Protein AF-A0AAD5ANH8-F1 (afdb_monomer)

Solvent-accessible surface area (backbone atoms only — not comparable to full-atom values): 10208 Å² total; per-residue (Å²): 135,84,82,90,78,70,45,102,91,44,74,76,56,67,94,74,42,61,63,77,72,77,62,72,45,73,67,56,52,54,52,50,51,51,53,49,52,53,52,51,50,56,50,50,55,51,50,57,61,69,70,39,90,85,65,87,72,84,84,84,55,69,66,57,54,51,52,52,47,60,70,68,54,51,71,89,76,59,69,99,39,75,68,55,53,52,51,47,45,56,68,59,48,43,56,55,54,51,50,54,50,50,61,54,41,55,68,47,48,64,53,45,61,67,68,66,54,90,71,79,90,85,88,88,91,89,88,92,91,82,88,78,94,69,80,57,72,67,60,45,31,54,73,70,68,72,57,80,73,94,69,84,85,78,133

Structure (mmCIF, N/CA/C/O backbone):
data_AF-A0AAD5ANH8-F1
#
_entry.id   AF-A0AAD5ANH8-F1
#
loop_
_atom_site.group_PDB
_atom_site.id
_atom_site.type_symbol
_atom_site.label_atom_id
_atom_site.label_alt_id
_atom_site.label_comp_id
_atom_site.label_asym_id
_atom_site.label_entity_id
_atom_site.label_seq_id
_atom_site.pdbx_PDB_ins_code
_atom_site.Cartn_x
_atom_site.Cartn_y
_atom_site.Cartn_z
_atom_site.occupancy
_atom_site.B_iso_or_equiv
_atom_site.auth_seq_id
_atom_site.auth_comp_id
_atom_site.auth_asym_id
_atom_site.auth_atom_id
_atom_site.pdbx_PDB_model_num
ATOM 1 N N . MET A 1 1 ? -30.805 11.402 -21.256 1.00 53.59 1 MET A N 1
ATOM 2 C CA . MET A 1 1 ? -29.827 11.572 -20.157 1.00 53.59 1 MET A CA 1
ATOM 3 C C . MET A 1 1 ? -28.679 10.608 -20.417 1.00 53.59 1 MET A C 1
ATOM 5 O O . MET A 1 1 ? -28.957 9.542 -20.944 1.00 53.59 1 MET A O 1
ATOM 9 N N . ALA A 1 2 ? -27.426 10.993 -20.166 1.00 78.81 2 ALA A N 1
ATOM 10 C CA . ALA A 1 2 ? -26.267 10.134 -20.432 1.00 78.81 2 ALA A CA 1
ATOM 11 C C . ALA A 1 2 ? -25.985 9.211 -19.235 1.00 78.81 2 ALA A C 1
ATOM 13 O O . ALA A 1 2 ? -25.995 9.679 -18.097 1.00 78.81 2 ALA A O 1
ATOM 14 N N . ASP A 1 3 ? -25.723 7.929 -19.494 1.00 88.06 3 ASP A N 1
ATOM 15 C CA . ASP A 1 3 ? -25.358 6.954 -18.462 1.00 88.06 3 ASP A CA 1
ATOM 16 C C . ASP A 1 3 ? -23.942 7.214 -17.923 1.00 88.06 3 ASP A C 1
ATOM 18 O O . ASP A 1 3 ? -23.011 7.509 -18.678 1.00 88.06 3 ASP A O 1
ATOM 22 N N . TYR A 1 4 ? -23.761 7.103 -16.604 1.00 89.12 4 TYR A N 1
ATOM 23 C CA . TYR A 1 4 ? -22.457 7.293 -15.964 1.00 89.12 4 TYR A CA 1
ATOM 24 C C . TYR A 1 4 ? -21.527 6.112 -16.259 1.00 89.12 4 TYR A C 1
ATOM 26 O O . TYR A 1 4 ? -21.845 4.967 -15.933 1.00 89.12 4 TYR A O 1
ATOM 34 N N . LYS A 1 5 ? -20.346 6.402 -16.812 1.00 91.00 5 LYS A N 1
ATOM 35 C CA . LYS A 1 5 ? -19.297 5.412 -17.062 1.00 91.00 5 LYS A CA 1
ATOM 36 C C . LYS A 1 5 ? -18.193 5.546 -16.020 1.00 91.00 5 LYS A C 1
ATOM 38 O O . LYS A 1 5 ? -17.566 6.595 -15.905 1.00 91.00 5 LYS A O 1
ATOM 43 N N . GLU A 1 6 ? -17.960 4.471 -15.281 1.00 93.25 6 GLU A N 1
ATOM 44 C CA . GLU A 1 6 ? -16.882 4.396 -14.299 1.00 93.25 6 GLU A CA 1
ATOM 45 C C . GLU A 1 6 ? -15.496 4.395 -14.961 1.00 93.25 6 GLU A C 1
ATOM 47 O O . GLU A 1 6 ? -15.306 3.904 -16.078 1.00 93.25 6 GLU A O 1
ATOM 52 N N . ALA A 1 7 ? -14.520 4.958 -14.255 1.00 94.12 7 ALA A N 1
ATOM 53 C CA . ALA A 1 7 ? -13.115 4.977 -14.638 1.00 94.12 7 ALA A CA 1
ATOM 54 C C . ALA A 1 7 ? -12.253 4.658 -13.403 1.00 94.12 7 ALA A C 1
ATOM 56 O O . ALA A 1 7 ? -12.685 4.909 -12.279 1.00 94.12 7 ALA A O 1
ATOM 57 N N . PRO A 1 8 ? -11.010 4.165 -13.557 1.00 93.06 8 PRO A N 1
ATOM 58 C CA . PRO A 1 8 ? -10.163 3.798 -12.413 1.00 93.06 8 PRO A CA 1
ATOM 59 C C . PRO A 1 8 ? -9.906 4.950 -11.426 1.00 93.06 8 PRO A C 1
ATOM 61 O O . PRO A 1 8 ? -9.650 4.703 -10.252 1.00 93.06 8 PRO A O 1
ATOM 64 N N . LEU A 1 9 ? -9.992 6.202 -11.887 1.00 93.19 9 LEU A N 1
ATOM 65 C CA . LEU A 1 9 ? -9.854 7.407 -11.060 1.00 93.19 9 LEU A CA 1
ATOM 66 C C . LEU A 1 9 ? -11.194 8.103 -10.755 1.00 93.19 9 LEU A C 1
ATOM 68 O O . LEU A 1 9 ? -11.211 9.074 -10.005 1.00 93.19 9 LEU A O 1
ATOM 72 N N . ALA A 1 10 ? -12.306 7.630 -11.322 1.00 92.88 10 ALA A N 1
ATOM 73 C CA . ALA A 1 10 ? -13.645 8.175 -11.108 1.00 92.88 10 ALA A CA 1
ATOM 74 C C . ALA A 1 10 ? -14.616 7.026 -10.818 1.00 92.88 10 ALA A C 1
ATOM 76 O O . ALA A 1 10 ? -15.153 6.384 -11.725 1.00 92.88 10 ALA A O 1
ATOM 77 N N . THR A 1 11 ? -14.789 6.740 -9.529 1.00 91.88 11 THR A N 1
ATOM 78 C CA . THR A 1 11 ? -15.689 5.690 -9.056 1.00 91.88 11 THR A CA 1
ATOM 79 C C . THR A 1 11 ? -17.143 6.138 -9.130 1.00 91.88 11 THR A C 1
ATOM 81 O O . THR A 1 11 ? -17.470 7.311 -8.936 1.00 91.88 11 THR A O 1
ATOM 84 N N . ARG A 1 12 ? -18.037 5.174 -9.377 1.00 91.00 12 ARG A N 1
ATOM 85 C CA . ARG A 1 12 ? -19.481 5.410 -9.397 1.00 91.00 12 ARG A CA 1
ATOM 86 C C . ARG A 1 12 ? -19.959 5.960 -8.045 1.00 91.00 12 ARG A C 1
ATOM 88 O O . ARG A 1 12 ? -19.595 5.404 -7.005 1.00 91.00 12 ARG A O 1
ATOM 95 N N . PRO A 1 13 ? -20.782 7.025 -8.028 1.00 91.12 13 PRO A N 1
ATOM 96 C CA . PRO A 1 13 ? -21.380 7.501 -6.789 1.00 91.12 13 PRO A CA 1
ATOM 97 C C . PRO A 1 13 ? -22.342 6.447 -6.234 1.00 91.12 13 PRO A C 1
ATOM 99 O O . PRO A 1 13 ? -23.067 5.804 -6.993 1.00 91.12 13 PRO A O 1
ATOM 102 N N . LYS A 1 14 ? -22.375 6.312 -4.904 1.00 88.44 14 LYS A N 1
ATOM 103 C CA . LYS A 1 14 ? -23.184 5.305 -4.197 1.00 88.44 14 LYS A CA 1
ATOM 104 C C . LYS A 1 14 ? -24.662 5.343 -4.591 1.00 88.44 14 LYS A C 1
ATOM 106 O O . LYS A 1 14 ? -25.212 4.338 -5.004 1.00 88.44 14 LYS A O 1
ATOM 111 N N . THR A 1 15 ? -25.241 6.541 -4.649 1.00 89.25 15 THR A N 1
ATOM 112 C CA . THR A 1 15 ? -26.650 6.755 -5.018 1.00 89.25 15 THR A CA 1
ATOM 113 C C . THR A 1 15 ? -27.037 6.212 -6.392 1.00 89.25 15 THR A C 1
ATOM 115 O O . THR A 1 15 ? -28.213 5.955 -6.635 1.00 89.25 15 THR A O 1
ATOM 118 N N . LEU A 1 16 ? 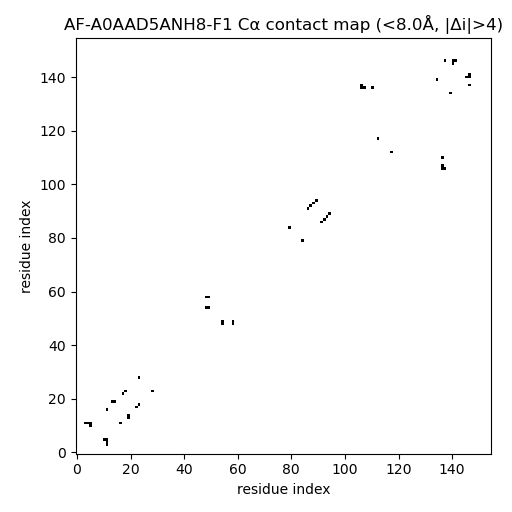-26.075 6.065 -7.307 1.00 89.06 16 LEU A N 1
ATOM 119 C CA . LEU A 1 16 ? -26.316 5.510 -8.631 1.00 89.06 16 LEU A CA 1
ATOM 120 C C . LEU A 1 16 ? -26.093 3.994 -8.663 1.00 89.06 16 LEU A C 1
ATOM 122 O O . LEU A 1 16 ? -26.472 3.371 -9.649 1.00 89.06 16 LEU A O 1
ATOM 126 N N . ASP A 1 17 ? -25.435 3.396 -7.671 1.00 87.50 17 ASP A N 1
ATOM 127 C CA . ASP A 1 17 ? -25.136 1.965 -7.629 1.00 87.50 17 ASP A CA 1
ATOM 128 C C . ASP A 1 17 ? -26.421 1.134 -7.416 1.00 87.50 17 ASP A C 1
ATOM 130 O O . ASP A 1 17 ? -27.046 1.211 -6.356 1.00 87.50 17 ASP A O 1
ATOM 134 N N . PRO A 1 18 ? -26.840 0.300 -8.390 1.00 87.44 18 PRO A N 1
ATOM 135 C CA . PRO A 1 18 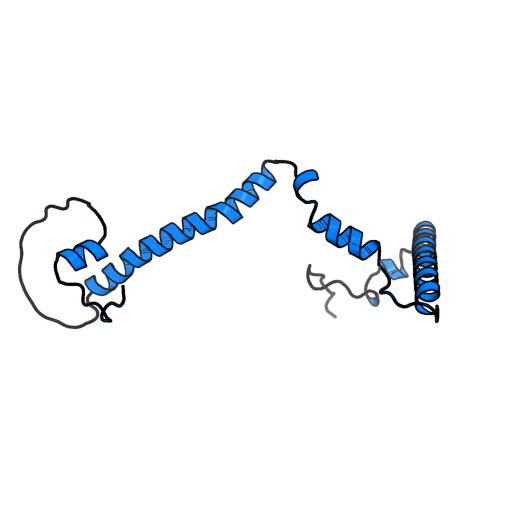? -28.035 -0.524 -8.251 1.00 87.44 18 PRO A CA 1
ATOM 136 C C . PRO A 1 18 ? -27.902 -1.560 -7.129 1.00 87.44 18 PRO A C 1
ATOM 138 O O . PRO A 1 18 ? -28.915 -2.000 -6.580 1.00 87.44 18 PRO A O 1
ATOM 141 N N . ALA A 1 19 ? -26.671 -1.958 -6.785 1.00 87.25 19 ALA A N 1
ATOM 142 C CA . ALA A 1 19 ? -26.417 -2.930 -5.730 1.00 87.25 19 ALA A CA 1
ATOM 143 C C . ALA A 1 19 ? -26.810 -2.411 -4.336 1.00 87.25 19 ALA A C 1
ATOM 145 O O . ALA A 1 19 ? -27.172 -3.220 -3.483 1.00 87.25 19 ALA A O 1
ATOM 146 N N . GLU A 1 20 ? -26.808 -1.090 -4.120 1.00 84.94 20 GLU A N 1
ATOM 147 C CA . GLU A 1 20 ? -27.169 -0.483 -2.833 1.00 84.94 20 GLU A CA 1
ATOM 148 C C . GLU A 1 20 ? -28.662 -0.657 -2.506 1.00 84.94 20 GLU A C 1
ATOM 150 O O . GLU A 1 20 ? -29.020 -0.852 -1.344 1.00 84.94 20 GLU A O 1
ATOM 155 N N . TYR A 1 21 ? -29.528 -0.654 -3.525 1.00 82.88 21 TYR A N 1
ATOM 156 C CA . TYR A 1 21 ? -30.982 -0.677 -3.340 1.00 82.88 21 TYR A CA 1
ATOM 157 C C . TYR A 1 21 ? -31.635 -2.007 -3.728 1.00 82.88 21 TYR A C 1
ATOM 159 O O . TYR A 1 21 ? -32.466 -2.522 -2.981 1.00 82.88 21 TYR A O 1
ATOM 167 N N . PHE A 1 22 ? -31.284 -2.580 -4.883 1.00 79.69 22 PHE A N 1
ATOM 168 C CA . PHE A 1 22 ? -32.060 -3.679 -5.472 1.00 79.69 22 PHE A CA 1
ATOM 169 C C . PHE A 1 22 ? -31.579 -5.078 -5.057 1.00 79.69 22 PHE A C 1
ATOM 171 O O . PHE A 1 22 ? -32.380 -6.007 -5.019 1.00 79.69 22 PHE A O 1
ATOM 178 N N . ASN A 1 23 ? -30.301 -5.243 -4.691 1.00 73.62 23 ASN A N 1
ATOM 179 C CA . ASN A 1 23 ? -29.674 -6.562 -4.485 1.00 73.62 23 ASN A CA 1
ATOM 180 C C . ASN A 1 23 ? -29.291 -6.854 -3.018 1.00 73.62 23 ASN A C 1
ATOM 182 O O . ASN A 1 23 ? -28.324 -7.568 -2.743 1.00 73.62 23 ASN A O 1
ATOM 186 N N . VAL A 1 24 ? -30.043 -6.317 -2.049 1.00 84.81 24 VAL A N 1
ATOM 187 C CA . VAL A 1 24 ? -29.727 -6.444 -0.614 1.00 84.81 24 VAL A CA 1
ATOM 188 C C . VAL A 1 24 ? -30.169 -7.805 -0.059 1.00 84.81 24 VAL A C 1
ATOM 190 O O . VAL A 1 24 ? -31.263 -7.959 0.499 1.00 84.81 24 VAL A O 1
ATOM 193 N N . SER A 1 25 ? -29.288 -8.799 -0.169 1.00 90.94 25 SER A N 1
ATOM 194 C CA . SER A 1 25 ? -29.494 -10.138 0.394 1.00 90.94 25 SER A CA 1
ATOM 195 C C . SER A 1 25 ? -29.394 -10.159 1.935 1.00 90.94 25 SER A C 1
ATOM 197 O O . SER A 1 25 ? -28.769 -9.281 2.541 1.00 90.94 25 SER A O 1
ATOM 199 N N . PRO A 1 26 ? -29.978 -11.163 2.619 1.00 93.75 26 PRO A N 1
ATOM 200 C CA . PRO A 1 26 ? -29.817 -11.326 4.067 1.00 93.75 26 PRO A CA 1
ATOM 201 C C . PRO A 1 26 ? -28.353 -11.489 4.500 1.00 93.75 26 PRO A C 1
ATOM 203 O O . PRO A 1 26 ? -27.954 -10.930 5.521 1.00 93.75 26 PRO A O 1
ATOM 206 N N . GLU A 1 27 ? -27.540 -12.199 3.711 1.00 92.81 27 GLU A N 1
ATOM 207 C CA . GLU A 1 27 ? -26.104 -12.360 3.981 1.00 92.81 27 GLU A CA 1
ATOM 208 C C . GLU A 1 27 ? -25.353 -11.032 3.874 1.00 92.81 27 GLU A C 1
ATOM 210 O O . GLU A 1 27 ? -24.509 -10.721 4.717 1.00 92.81 27 GLU A O 1
ATOM 215 N N . TYR A 1 28 ? -25.714 -10.192 2.899 1.00 90.94 28 TYR A N 1
ATOM 216 C CA . TYR A 1 28 ? -25.155 -8.849 2.793 1.00 90.94 28 TYR A CA 1
ATOM 217 C C . TYR A 1 28 ? -25.436 -8.031 4.060 1.00 90.94 28 TYR A C 1
ATOM 219 O O . TYR A 1 28 ? -24.506 -7.464 4.636 1.00 90.94 28 TYR A O 1
ATOM 227 N N . ARG A 1 29 ? -26.675 -8.053 4.577 1.00 91.56 29 ARG A N 1
ATOM 228 C CA . ARG A 1 29 ? -27.027 -7.362 5.833 1.00 91.56 29 ARG A CA 1
ATOM 229 C C . ARG A 1 29 ? -26.238 -7.885 7.031 1.00 91.56 29 ARG A C 1
ATOM 231 O O . ARG A 1 29 ? -25.787 -7.079 7.838 1.00 91.56 29 ARG A O 1
ATOM 238 N N . ARG A 1 30 ? -26.033 -9.203 7.141 1.00 95.44 30 ARG A N 1
ATOM 239 C CA . ARG A 1 30 ? -25.186 -9.793 8.194 1.00 95.44 30 ARG A CA 1
ATOM 240 C C . ARG A 1 30 ? -23.741 -9.311 8.084 1.00 95.44 30 ARG A C 1
ATOM 242 O O . ARG A 1 30 ? -23.138 -8.961 9.096 1.00 95.44 30 ARG A O 1
ATOM 249 N N . SER A 1 31 ? -23.201 -9.230 6.866 1.00 94.69 31 SER A N 1
ATOM 250 C CA . SER A 1 31 ? -21.849 -8.710 6.637 1.00 94.69 31 SER A CA 1
ATOM 251 C C . SER A 1 31 ? -21.723 -7.234 7.034 1.00 94.69 31 SER A C 1
ATOM 253 O O . SER A 1 31 ? -20.764 -6.863 7.710 1.00 94.69 31 SER A O 1
ATOM 255 N N . GLU A 1 32 ? -22.724 -6.408 6.713 1.00 94.25 32 GLU A N 1
ATOM 256 C CA . GLU A 1 32 ? -22.769 -4.993 7.100 1.00 94.25 32 GLU A CA 1
ATOM 257 C C . GLU A 1 32 ? -22.905 -4.818 8.614 1.00 94.25 32 GLU A C 1
ATOM 259 O O . GLU A 1 32 ? -22.199 -4.003 9.207 1.00 94.25 32 GLU A O 1
ATOM 264 N N . GLN A 1 33 ? -23.736 -5.633 9.270 1.00 97.62 33 GLN A N 1
ATOM 265 C CA . GLN A 1 33 ? -23.828 -5.672 10.731 1.00 97.62 33 GLN A CA 1
ATOM 266 C C . GLN A 1 33 ? -22.484 -6.046 11.371 1.00 97.62 33 GLN A C 1
ATOM 268 O O . GLN A 1 33 ? -22.081 -5.415 12.348 1.00 97.62 33 GLN A O 1
ATOM 273 N N . GLY A 1 34 ? -21.761 -7.014 10.800 1.00 98.00 34 GLY A N 1
ATOM 274 C CA . GLY A 1 34 ? -20.414 -7.389 11.236 1.00 98.00 34 GLY A CA 1
ATOM 275 C C . GLY A 1 34 ? -19.392 -6.258 11.072 1.00 98.00 34 GLY A C 1
ATOM 276 O O . GLY A 1 34 ? -18.623 -5.972 11.989 1.00 98.00 34 GLY A O 1
ATOM 277 N N . ARG A 1 35 ? -19.407 -5.548 9.936 1.00 97.88 35 ARG A N 1
ATOM 278 C CA . ARG A 1 35 ? -18.543 -4.372 9.716 1.00 97.88 35 ARG A CA 1
ATOM 279 C C . ARG A 1 35 ? -18.880 -3.235 10.681 1.00 97.88 35 ARG A C 1
ATOM 281 O O . ARG A 1 35 ? -17.977 -2.603 11.232 1.00 97.88 35 ARG A O 1
ATOM 288 N N . ALA A 1 36 ? -20.168 -2.977 10.907 1.00 98.19 36 ALA A N 1
ATOM 289 C CA . ALA A 1 36 ? -20.641 -1.932 11.807 1.00 98.19 36 ALA A CA 1
ATOM 290 C C . ALA A 1 36 ? -20.306 -2.231 13.276 1.00 98.19 36 ALA A C 1
ATOM 292 O O . ALA A 1 36 ? -19.895 -1.320 13.999 1.00 98.19 36 ALA A O 1
ATOM 293 N N . SER A 1 37 ? -20.434 -3.489 13.712 1.00 98.44 37 SER A N 1
ATOM 294 C CA . SER A 1 37 ? -20.080 -3.908 15.073 1.00 98.44 37 SER A CA 1
ATOM 295 C C . SER A 1 37 ? -18.574 -3.804 15.320 1.00 98.44 37 SER A C 1
ATOM 297 O O . SER A 1 37 ? -18.161 -3.240 16.330 1.00 98.44 37 SER A O 1
ATOM 299 N N . LEU A 1 38 ? -17.744 -4.224 14.364 1.00 98.25 38 LEU A N 1
ATOM 300 C CA . LEU A 1 38 ? -16.293 -4.057 14.442 1.00 98.25 38 LEU A CA 1
ATOM 301 C C . LEU A 1 38 ? -15.911 -2.570 14.496 1.00 98.25 38 LEU A C 1
ATOM 303 O O . LEU A 1 38 ? -15.127 -2.149 15.349 1.00 98.25 38 LEU A O 1
ATOM 307 N N . ARG A 1 39 ? -16.507 -1.739 13.630 1.00 98.31 39 ARG A N 1
ATOM 308 C CA . ARG A 1 39 ? -16.256 -0.290 13.608 1.00 98.31 39 ARG A CA 1
ATOM 309 C C . ARG A 1 39 ? -16.640 0.382 14.928 1.00 98.31 39 ARG A C 1
ATOM 311 O O . ARG A 1 39 ? -15.910 1.257 15.393 1.00 98.31 39 ARG A O 1
ATOM 318 N N . SER A 1 40 ? -17.773 0.009 15.525 1.00 98.38 40 SER A N 1
ATOM 319 C CA . SER A 1 40 ? -18.223 0.591 16.794 1.00 98.38 40 SER A CA 1
ATOM 320 C C . SER A 1 40 ? -17.337 0.164 17.966 1.00 98.38 40 SER A C 1
ATOM 322 O O . SER A 1 40 ? -17.008 1.004 18.804 1.00 98.38 40 SER A O 1
ATOM 324 N N . GLN A 1 41 ? -16.871 -1.089 17.981 1.00 98.38 41 GLN A N 1
ATOM 325 C CA . GLN A 1 41 ? -15.915 -1.594 18.969 1.00 98.38 41 GLN A CA 1
ATOM 326 C C . GLN A 1 41 ? -14.578 -0.844 18.905 1.00 98.38 41 GLN A C 1
ATOM 328 O O . GLN A 1 41 ? -14.138 -0.307 19.922 1.00 98.38 41 GLN A O 1
ATOM 333 N N . LEU A 1 42 ? -13.974 -0.723 17.715 1.00 98.00 42 LEU A N 1
ATOM 334 C CA . LEU A 1 42 ? -12.713 0.011 17.535 1.00 98.00 42 LEU A CA 1
ATOM 335 C C . LEU A 1 42 ? -12.853 1.490 17.921 1.00 98.00 42 LEU A C 1
ATOM 337 O O . LEU A 1 42 ? -11.999 2.040 18.616 1.00 98.00 42 LEU A O 1
ATOM 341 N N . LYS A 1 43 ? -13.964 2.133 17.534 1.00 97.94 43 LYS A N 1
ATOM 342 C CA . LYS A 1 43 ? -14.246 3.523 17.916 1.00 97.94 43 LYS A CA 1
ATOM 343 C C . LYS A 1 43 ? -14.367 3.676 19.432 1.00 97.94 43 LYS A C 1
ATOM 345 O O . LYS A 1 43 ? -13.809 4.620 19.986 1.00 97.94 43 LYS A O 1
ATOM 350 N N . ARG A 1 44 ? -15.069 2.756 20.101 1.00 98.38 44 ARG A N 1
ATOM 351 C CA . ARG A 1 44 ? -15.211 2.753 21.563 1.00 98.38 44 ARG A CA 1
ATOM 352 C C . ARG A 1 44 ? -13.850 2.617 22.244 1.00 98.38 44 ARG A C 1
ATOM 354 O O . ARG A 1 44 ? -13.568 3.387 23.155 1.00 98.38 44 ARG A O 1
ATOM 361 N N . GLN A 1 45 ? -13.009 1.683 21.796 1.00 97.12 45 GLN A N 1
ATOM 362 C CA . GLN A 1 45 ? -11.659 1.495 22.336 1.00 97.12 45 GLN A CA 1
ATOM 363 C C . GLN A 1 45 ? -10.829 2.779 22.220 1.00 97.12 45 GLN A C 1
ATOM 365 O O . GLN A 1 45 ? -10.252 3.228 23.209 1.00 97.12 45 GLN A O 1
ATOM 370 N N . TYR A 1 46 ? -10.824 3.400 21.038 1.00 96.50 46 TYR A N 1
ATOM 371 C CA . TYR A 1 46 ? -10.108 4.653 20.810 1.00 96.50 46 TYR A CA 1
ATOM 372 C C . TYR A 1 46 ? -10.616 5.784 21.716 1.00 96.50 46 TYR A C 1
ATOM 374 O O . TYR A 1 46 ? -9.826 6.483 22.344 1.00 96.50 46 TYR A O 1
ATOM 382 N N . GLN A 1 47 ? -11.938 5.935 21.847 1.00 96.88 47 GLN A N 1
ATOM 383 C CA . GLN A 1 47 ? -12.537 6.959 22.709 1.00 96.88 47 GLN A CA 1
ATOM 384 C C . GLN A 1 47 ? -12.194 6.767 24.191 1.00 96.88 47 GLN A C 1
ATOM 386 O O . GLN A 1 47 ? -11.949 7.753 24.878 1.00 96.88 47 GLN A O 1
ATOM 391 N N . ILE A 1 48 ? -12.139 5.524 24.686 1.00 96.50 48 ILE A N 1
ATOM 392 C CA . ILE A 1 48 ? -11.740 5.228 26.073 1.00 96.50 48 ILE A CA 1
ATOM 393 C C . ILE A 1 48 ? -10.306 5.699 26.338 1.00 96.50 48 ILE A C 1
ATOM 395 O O . ILE A 1 48 ? -10.044 6.318 27.366 1.00 96.50 48 ILE A O 1
ATOM 399 N N . GLN A 1 49 ? -9.387 5.438 25.407 1.00 94.62 49 GLN A N 1
ATOM 400 C CA . GLN A 1 49 ? -7.995 5.872 25.533 1.00 94.62 49 GLN A CA 1
ATOM 401 C C . GLN A 1 49 ? -7.865 7.395 25.427 1.00 94.62 49 GLN A C 1
ATOM 403 O O . GLN A 1 49 ? -7.141 8.010 26.207 1.00 94.62 49 GLN A O 1
ATOM 408 N N . LEU A 1 50 ? -8.592 8.009 24.489 1.00 95.56 50 LEU A N 1
ATOM 409 C CA . LEU A 1 50 ? -8.549 9.450 24.251 1.00 95.56 50 LEU A CA 1
ATOM 410 C C . LEU A 1 50 ? -9.094 10.257 25.434 1.00 95.56 50 LEU A C 1
ATOM 412 O O . LEU A 1 50 ? -8.511 11.279 25.787 1.00 95.56 50 LEU A O 1
ATOM 416 N N . ASN A 1 51 ? -10.180 9.786 26.048 1.00 95.94 51 ASN A N 1
ATOM 417 C CA . ASN A 1 51 ? -10.864 10.476 27.141 1.00 95.94 51 ASN A CA 1
ATOM 418 C C . ASN A 1 51 ? -10.210 10.253 28.518 1.00 95.94 51 ASN A C 1
ATOM 420 O O . ASN A 1 51 ? -10.740 10.731 29.519 1.00 95.94 51 ASN A O 1
ATOM 424 N N . ASN A 1 52 ? -9.087 9.532 28.606 1.00 95.75 52 ASN A N 1
ATOM 425 C CA . ASN A 1 52 ? -8.368 9.341 29.864 1.00 95.75 52 ASN A CA 1
ATOM 426 C C . ASN A 1 52 ? -7.617 10.635 30.260 1.00 95.75 52 ASN A C 1
ATOM 428 O O . ASN A 1 52 ? -6.669 11.011 29.564 1.00 95.75 52 ASN A O 1
ATOM 432 N N . PRO A 1 53 ? -7.965 11.293 31.385 1.00 95.44 53 PRO A N 1
ATOM 433 C CA . PRO A 1 53 ? -7.332 12.548 31.800 1.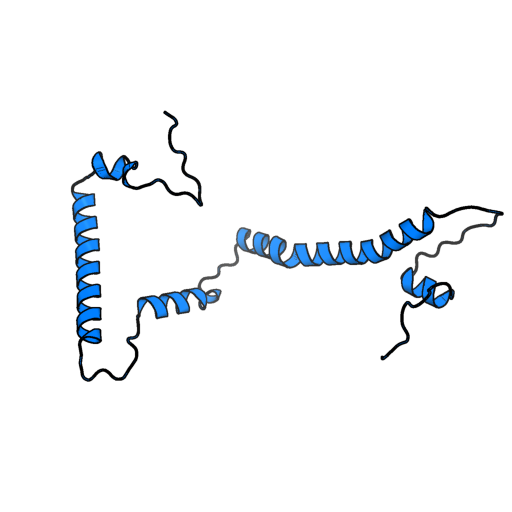00 95.44 53 PRO A CA 1
ATOM 434 C C . PRO A 1 53 ? -5.865 12.388 32.223 1.00 95.44 53 PRO A C 1
ATOM 436 O O . PRO A 1 53 ? -5.126 13.365 32.260 1.00 95.44 53 PRO A O 1
ATOM 439 N N . LEU A 1 54 ? -5.424 11.167 32.537 1.00 95.31 54 LEU A N 1
ATOM 440 C CA . LEU A 1 54 ? -4.047 10.881 32.945 1.00 95.31 54 LEU A CA 1
ATOM 441 C C . LEU A 1 54 ? -3.120 10.588 31.756 1.00 95.31 54 LEU A C 1
ATOM 443 O O . LEU A 1 54 ? -1.931 10.328 31.952 1.00 95.31 54 LEU A O 1
ATOM 447 N N . ARG A 1 55 ? -3.640 10.602 30.521 1.00 91.62 55 ARG A N 1
ATOM 448 C CA . ARG A 1 55 ? -2.864 10.288 29.320 1.00 91.62 55 ARG A CA 1
ATOM 449 C C . ARG A 1 55 ? -1.829 11.381 29.042 1.00 91.62 55 ARG A C 1
ATOM 451 O O . ARG A 1 55 ? -2.185 12.524 28.776 1.00 91.62 55 ARG A O 1
ATOM 458 N N . LYS A 1 56 ? -0.550 10.999 29.027 1.00 90.75 56 LYS A N 1
ATOM 459 C CA . LYS A 1 56 ? 0.582 11.871 28.657 1.00 90.75 56 LYS A CA 1
ATOM 460 C C . LYS A 1 56 ? 1.179 11.550 27.281 1.00 90.75 56 LYS A C 1
ATOM 462 O O . LYS A 1 56 ? 1.886 12.379 26.722 1.00 90.75 56 LYS A O 1
ATOM 467 N N . GLU A 1 57 ? 0.880 10.373 26.736 1.00 90.31 57 GLU A N 1
ATOM 468 C CA . GLU A 1 57 ? 1.514 9.829 25.530 1.00 90.31 57 GLU A CA 1
ATOM 469 C C . GLU A 1 57 ? 0.579 9.834 24.309 1.00 90.31 57 GLU A C 1
ATOM 471 O O . GLU A 1 57 ? -0.651 9.967 24.414 1.00 90.31 57 GLU A O 1
ATOM 476 N N . LEU A 1 58 ? 1.177 9.693 23.124 1.00 90.19 58 LEU A N 1
ATOM 477 C CA . LEU A 1 58 ? 0.458 9.519 21.866 1.00 90.19 58 LEU A CA 1
ATOM 478 C C . LEU A 1 58 ? -0.176 8.120 21.810 1.00 90.19 58 LEU A C 1
ATOM 480 O O . LEU A 1 58 ? 0.439 7.140 22.210 1.00 90.19 58 LEU A O 1
ATOM 484 N N . ILE A 1 59 ? -1.407 8.029 21.304 1.00 93.56 59 ILE A N 1
ATOM 485 C CA . ILE A 1 59 ? -2.089 6.743 21.118 1.00 93.56 59 ILE A CA 1
ATOM 486 C C . ILE A 1 59 ? -1.480 6.035 19.908 1.00 93.56 59 ILE A C 1
ATOM 488 O O . ILE A 1 59 ? -1.516 6.570 18.799 1.00 93.56 59 ILE A O 1
ATOM 492 N N . GLU A 1 60 ? -0.958 4.831 20.113 1.00 93.12 60 GLU A N 1
ATOM 493 C CA . GLU A 1 60 ? -0.468 3.988 19.026 1.00 93.12 60 GLU A CA 1
ATOM 494 C C . GLU A 1 60 ? -1.636 3.317 18.295 1.00 93.12 60 GLU A C 1
ATOM 496 O O . GLU A 1 60 ? -2.470 2.642 18.902 1.00 93.12 60 GLU A O 1
ATOM 501 N N . ASP A 1 61 ? -1.691 3.487 16.972 1.00 95.88 61 ASP A N 1
ATOM 502 C CA . ASP A 1 61 ? -2.646 2.777 16.124 1.00 95.88 61 ASP A CA 1
ATOM 503 C C . ASP A 1 61 ? -1.997 1.504 15.549 1.00 95.88 61 ASP A C 1
ATOM 505 O O . ASP A 1 61 ? -1.120 1.600 14.678 1.00 95.88 61 ASP A O 1
ATOM 509 N N . PRO A 1 62 ? -2.430 0.298 15.970 1.00 96.19 62 PRO A N 1
ATOM 510 C CA . PRO A 1 62 ? -1.897 -0.948 15.435 1.00 96.19 62 PRO A CA 1
ATOM 511 C C . PRO A 1 62 ? -2.183 -1.126 13.936 1.00 96.19 62 PRO A C 1
ATOM 513 O O . PRO A 1 62 ? -1.488 -1.888 13.267 1.00 96.19 62 PRO A O 1
ATOM 516 N N . ALA A 1 63 ? -3.200 -0.459 13.378 1.00 96.38 63 ALA A N 1
ATOM 517 C CA . ALA A 1 63 ? -3.456 -0.493 11.943 1.00 96.38 63 ALA A CA 1
ATOM 518 C C . ALA A 1 63 ? -2.375 0.278 11.176 1.00 96.38 63 ALA A C 1
ATOM 520 O O . ALA A 1 63 ? -1.873 -0.210 10.160 1.00 96.38 63 ALA A O 1
ATOM 521 N N . LEU A 1 64 ? -1.968 1.443 11.691 1.00 96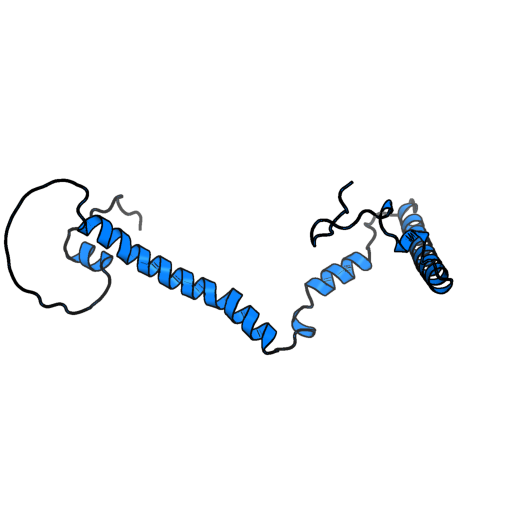.38 64 LEU A N 1
ATOM 522 C CA . LEU A 1 64 ? -0.902 2.246 11.102 1.00 96.38 64 LEU A CA 1
ATOM 523 C C . LEU A 1 64 ? 0.441 1.515 11.167 1.00 96.38 64 LEU A C 1
ATOM 525 O O . LEU A 1 64 ? 1.136 1.456 10.155 1.00 96.38 64 LEU A O 1
ATOM 529 N N . THR A 1 65 ? 0.784 0.915 12.311 1.00 96.38 65 THR A N 1
ATOM 530 C CA . THR A 1 65 ? 2.045 0.167 12.462 1.00 96.38 65 THR A CA 1
ATOM 531 C C . THR A 1 65 ? 2.095 -1.067 11.564 1.00 96.38 65 THR A C 1
ATOM 533 O O . THR A 1 65 ? 3.118 -1.335 10.939 1.00 96.38 65 THR A O 1
ATOM 536 N N . ARG A 1 66 ? 0.984 -1.795 11.405 1.00 96.81 66 ARG A N 1
ATOM 537 C CA . ARG A 1 66 ? 0.902 -2.907 10.442 1.00 96.81 66 ARG A CA 1
ATOM 538 C C . ARG A 1 66 ? 1.015 -2.429 8.999 1.00 96.81 66 ARG A C 1
ATOM 540 O O . ARG A 1 66 ? 1.635 -3.103 8.184 1.00 96.81 66 ARG A O 1
ATOM 547 N N . TRP A 1 67 ? 0.439 -1.275 8.669 1.00 96.38 67 TRP A N 1
ATOM 548 C CA . TRP A 1 67 ? 0.525 -0.713 7.323 1.00 96.38 67 TRP A CA 1
ATOM 549 C C . TRP A 1 67 ? 1.930 -0.209 6.977 1.00 96.38 67 TRP A C 1
ATOM 551 O O . TRP A 1 67 ? 2.399 -0.414 5.856 1.00 96.38 67 TRP A O 1
ATOM 561 N N . THR A 1 68 ? 2.623 0.437 7.917 1.00 97.00 68 THR A N 1
ATOM 562 C CA . THR A 1 68 ? 4.029 0.812 7.722 1.00 97.00 68 THR A CA 1
ATOM 563 C C . THR A 1 68 ? 4.895 -0.433 7.597 1.00 97.00 68 THR A C 1
ATOM 565 O O . THR A 1 68 ? 5.659 -0.533 6.639 1.00 97.00 68 THR A O 1
ATOM 568 N N . TYR A 1 69 ? 4.693 -1.416 8.479 1.00 96.06 69 TYR A N 1
ATOM 569 C CA . TYR A 1 69 ? 5.390 -2.697 8.437 1.00 96.06 69 TYR A CA 1
ATOM 570 C C . TYR A 1 69 ? 5.216 -3.406 7.089 1.00 96.06 69 TYR A C 1
ATOM 572 O O . TYR A 1 69 ? 6.206 -3.741 6.442 1.00 96.06 69 TYR A O 1
ATOM 580 N N . ALA A 1 70 ? 3.981 -3.522 6.591 1.00 95.75 70 ALA A N 1
ATOM 581 C CA . ALA A 1 70 ? 3.684 -4.155 5.306 1.00 95.75 70 ALA A CA 1
ATOM 582 C C . ALA A 1 70 ? 4.380 -3.476 4.112 1.00 95.75 70 ALA A C 1
ATOM 584 O O . ALA A 1 70 ? 4.704 -4.140 3.131 1.00 95.75 70 ALA A O 1
ATOM 585 N N . ARG A 1 71 ? 4.638 -2.161 4.177 1.00 94.00 71 ARG A N 1
ATOM 586 C CA . ARG A 1 71 ? 5.385 -1.446 3.127 1.00 94.00 71 ARG A CA 1
ATOM 587 C C . ARG A 1 71 ? 6.895 -1.625 3.235 1.00 94.00 71 ARG A C 1
ATOM 589 O O . ARG A 1 71 ? 7.584 -1.514 2.226 1.00 94.00 71 ARG A O 1
ATOM 596 N N . THR A 1 72 ? 7.405 -1.913 4.427 1.00 94.62 72 THR A N 1
ATOM 597 C CA . THR A 1 72 ? 8.824 -2.233 4.633 1.00 94.62 72 THR A CA 1
ATOM 598 C C . THR A 1 72 ? 9.141 -3.708 4.375 1.00 94.62 72 THR A C 1
ATOM 600 O O . THR A 1 72 ? 10.233 -4.030 3.914 1.00 94.62 72 THR A O 1
ATOM 603 N N . GLU A 1 73 ? 8.186 -4.612 4.599 1.00 93.81 73 GLU A N 1
ATOM 604 C CA . GLU A 1 73 ? 8.384 -6.063 4.519 1.00 93.81 73 GLU A CA 1
ATOM 605 C C . GLU A 1 73 ? 8.176 -6.629 3.100 1.00 93.81 73 GLU A C 1
ATOM 607 O O . GLU A 1 73 ? 7.434 -7.588 2.864 1.00 93.81 73 GLU A O 1
ATOM 612 N N . MET A 1 74 ? 8.841 -6.023 2.116 1.00 90.31 74 MET A N 1
ATOM 613 C CA . MET A 1 74 ? 8.654 -6.391 0.710 1.00 90.31 74 MET A CA 1
ATOM 614 C C . MET A 1 74 ? 9.441 -7.650 0.309 1.00 90.31 74 MET A C 1
ATOM 616 O O . MET A 1 74 ? 8.965 -8.441 -0.503 1.00 90.31 74 MET A O 1
ATOM 620 N N . TYR A 1 75 ? 10.629 -7.868 0.887 1.00 90.62 75 TYR A N 1
ATOM 621 C CA . TYR A 1 75 ? 11.531 -8.949 0.466 1.00 90.62 75 TYR A CA 1
ATOM 622 C C . TYR A 1 75 ? 11.077 -10.346 0.900 1.00 90.62 75 TYR A C 1
ATOM 624 O O . TYR A 1 75 ? 11.230 -11.288 0.128 1.00 90.62 75 TYR A O 1
ATOM 632 N N . ASN A 1 76 ? 10.461 -10.487 2.077 1.00 93.38 76 ASN A N 1
ATOM 633 C CA . ASN A 1 76 ? 10.013 -11.791 2.586 1.00 93.38 76 ASN A CA 1
ATOM 634 C C . ASN A 1 76 ? 8.890 -12.403 1.734 1.00 93.38 76 ASN A C 1
ATOM 636 O O . ASN A 1 76 ? 8.787 -13.621 1.601 1.00 93.38 76 ASN A O 1
ATOM 640 N N . HIS A 1 77 ? 8.061 -11.554 1.126 1.00 92.75 77 HIS A N 1
ATOM 641 C CA . HIS A 1 77 ? 6.923 -11.961 0.302 1.00 92.75 77 HIS A CA 1
ATOM 642 C C . HIS A 1 77 ? 7.236 -11.949 -1.202 1.00 92.75 77 HIS A C 1
ATOM 644 O O . HIS A 1 77 ? 6.393 -12.343 -2.015 1.00 92.75 77 HIS A O 1
ATOM 650 N N . PHE A 1 78 ? 8.433 -11.504 -1.596 1.00 93.00 78 PHE A N 1
ATOM 651 C CA . PHE A 1 78 ? 8.828 -11.424 -2.995 1.00 93.00 78 PHE A CA 1
ATOM 652 C C . PHE A 1 78 ? 9.106 -12.817 -3.569 1.00 93.00 78 PHE A C 1
ATOM 654 O O . PHE A 1 78 ? 9.898 -13.592 -3.036 1.00 93.00 78 PHE A O 1
ATOM 661 N N . ARG A 1 79 ? 8.474 -13.124 -4.705 1.00 92.62 79 ARG A N 1
ATOM 662 C CA . ARG A 1 79 ? 8.721 -14.353 -5.465 1.00 92.62 79 ARG A CA 1
ATOM 663 C C . ARG A 1 79 ? 9.297 -13.982 -6.830 1.00 92.62 79 ARG A C 1
ATOM 665 O O . ARG A 1 79 ? 8.617 -13.267 -7.571 1.00 92.62 79 ARG A O 1
ATOM 672 N N . PRO A 1 80 ? 10.499 -14.466 -7.199 1.00 91.88 80 PRO A N 1
ATOM 673 C CA . PRO A 1 80 ? 11.068 -14.198 -8.513 1.00 91.88 80 PRO A CA 1
ATOM 674 C C . PRO A 1 80 ? 10.264 -14.951 -9.582 1.00 91.88 80 PRO A C 1
ATOM 676 O O . PRO A 1 80 ? 10.468 -16.136 -9.831 1.00 91.88 80 PRO A O 1
ATOM 679 N N . THR A 1 81 ? 9.306 -14.259 -10.199 1.00 95.12 81 THR A N 1
ATOM 680 C CA . THR A 1 81 ? 8.496 -14.762 -11.318 1.00 95.12 81 THR A CA 1
ATOM 681 C C . THR A 1 81 ? 8.957 -14.145 -12.643 1.00 95.12 81 THR A C 1
ATOM 683 O O . THR A 1 81 ? 9.503 -13.039 -12.649 1.00 95.12 81 THR A O 1
ATOM 686 N N . PRO A 1 82 ? 8.683 -14.778 -13.799 1.00 95.62 82 PRO A N 1
ATOM 687 C CA . PRO A 1 82 ? 9.027 -14.195 -15.098 1.00 95.62 82 PRO A CA 1
ATOM 688 C C . PRO A 1 82 ? 8.430 -12.794 -15.311 1.00 95.62 82 PRO A C 1
ATOM 690 O O . PRO A 1 82 ? 9.097 -11.908 -15.836 1.00 95.62 82 PRO A O 1
ATOM 693 N N . LYS A 1 83 ? 7.196 -12.558 -14.839 1.00 94.06 83 LYS A N 1
ATOM 694 C CA . LYS A 1 83 ? 6.519 -11.254 -14.939 1.00 94.06 83 LYS A CA 1
ATOM 695 C C . LYS A 1 83 ? 7.225 -10.178 -14.113 1.00 94.06 83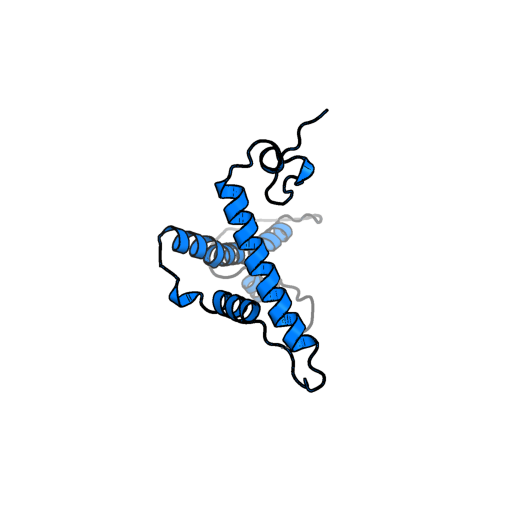 LYS A C 1
ATOM 697 O O . LYS A 1 83 ? 7.451 -9.085 -14.620 1.00 94.06 83 LYS A O 1
ATOM 702 N N . SER A 1 84 ? 7.609 -10.485 -12.870 1.00 93.38 84 SER A N 1
ATOM 703 C CA . SER A 1 84 ? 8.359 -9.540 -12.032 1.00 93.38 84 SER A CA 1
ATOM 704 C C . SER A 1 84 ? 9.732 -9.229 -12.624 1.00 93.38 84 SER A C 1
ATOM 706 O O . SER A 1 84 ? 10.124 -8.069 -12.649 1.00 93.38 84 SER A O 1
ATOM 708 N N . SER A 1 85 ? 10.429 -10.232 -13.170 1.00 91.38 85 SER A N 1
ATOM 709 C CA . SER A 1 85 ? 11.727 -10.026 -13.823 1.00 91.38 85 SER A CA 1
ATOM 710 C C . SER A 1 85 ? 11.610 -9.142 -15.067 1.00 91.38 85 SER A C 1
ATOM 712 O O . SER A 1 85 ? 12.443 -8.262 -15.265 1.00 91.38 85 SER A O 1
ATOM 714 N N . LEU A 1 86 ? 10.554 -9.318 -15.872 1.00 95.69 86 LEU A N 1
ATOM 715 C CA . LEU A 1 86 ? 10.276 -8.460 -17.029 1.00 95.69 86 LEU A CA 1
ATOM 716 C C . LEU A 1 86 ? 10.000 -7.009 -16.621 1.00 95.69 86 LEU A C 1
ATOM 718 O O . LEU A 1 86 ? 10.557 -6.096 -17.225 1.00 95.69 86 LEU A O 1
ATOM 722 N N . ILE A 1 87 ? 9.187 -6.790 -15.583 1.00 96.19 87 ILE A N 1
ATOM 723 C CA . ILE A 1 87 ? 8.889 -5.444 -15.070 1.00 96.19 87 ILE A CA 1
ATOM 724 C C . ILE A 1 87 ? 10.170 -4.773 -14.559 1.00 96.19 87 ILE A C 1
ATOM 726 O O . ILE A 1 87 ? 10.440 -3.630 -14.917 1.00 96.19 87 ILE A O 1
ATOM 730 N N . THR A 1 88 ? 10.994 -5.485 -13.786 1.00 93.31 88 THR A N 1
ATOM 731 C CA . THR A 1 88 ? 12.271 -4.953 -13.288 1.00 93.31 88 THR A CA 1
ATOM 732 C C . THR A 1 88 ? 13.252 -4.663 -14.420 1.00 93.31 88 THR A C 1
ATOM 734 O O . THR A 1 88 ? 13.915 -3.632 -14.397 1.00 93.31 88 THR A O 1
ATOM 737 N N . GLY A 1 89 ? 13.337 -5.521 -15.438 1.00 94.50 89 GLY A N 1
ATOM 738 C CA . GLY A 1 89 ? 14.174 -5.263 -16.611 1.00 94.50 89 GLY A CA 1
ATOM 739 C C . GLY A 1 89 ? 13.723 -4.017 -17.376 1.00 94.50 89 GLY A C 1
ATOM 740 O O . GLY A 1 89 ? 14.537 -3.155 -17.702 1.00 94.50 89 GLY A O 1
ATOM 741 N N . LEU A 1 90 ? 12.416 -3.881 -17.607 1.00 95.94 90 LEU A N 1
ATOM 742 C CA . LEU A 1 90 ? 11.850 -2.761 -18.356 1.00 95.94 90 LEU A CA 1
ATOM 743 C C . LEU A 1 90 ? 11.947 -1.439 -17.586 1.00 95.94 90 LEU A C 1
ATOM 745 O O . LEU A 1 90 ? 12.328 -0.428 -18.160 1.00 95.94 90 LEU A O 1
ATOM 749 N N . ILE A 1 91 ? 11.636 -1.430 -16.291 1.00 95.88 91 ILE A N 1
ATOM 750 C CA . ILE A 1 91 ? 11.637 -0.198 -15.489 1.00 95.88 91 ILE A CA 1
ATOM 751 C C . ILE A 1 91 ? 13.039 0.129 -14.963 1.00 95.88 91 ILE A C 1
ATOM 753 O O . ILE A 1 91 ? 13.380 1.297 -14.829 1.00 95.88 91 ILE A O 1
ATOM 757 N N . GLY A 1 92 ? 13.865 -0.875 -14.672 1.00 94.19 92 GLY A N 1
ATOM 758 C CA . GLY A 1 92 ? 15.210 -0.686 -14.128 1.00 94.19 92 GLY A CA 1
ATOM 759 C C . GLY A 1 92 ? 16.279 -0.496 -15.201 1.00 94.19 92 GLY A C 1
ATOM 760 O O . GLY A 1 92 ? 17.030 0.475 -15.161 1.00 94.19 92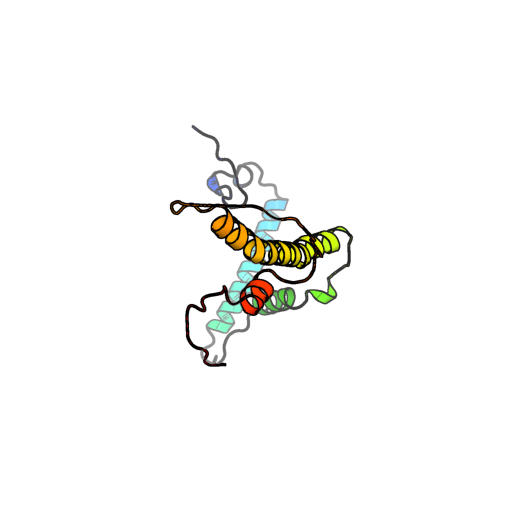 GLY A O 1
ATOM 761 N N . VAL A 1 93 ? 16.361 -1.409 -16.176 1.00 95.69 93 VAL A N 1
ATOM 762 C CA . VAL A 1 93 ? 17.464 -1.431 -17.157 1.00 95.69 93 VAL A CA 1
ATOM 763 C C . VAL A 1 93 ? 17.165 -0.552 -18.369 1.00 95.69 93 VAL A C 1
ATOM 765 O O . VAL A 1 93 ? 18.047 0.175 -18.826 1.00 95.69 93 VAL A O 1
ATOM 768 N N . ALA A 1 94 ? 15.932 -0.567 -18.883 1.00 95.12 94 ALA A N 1
ATOM 769 C CA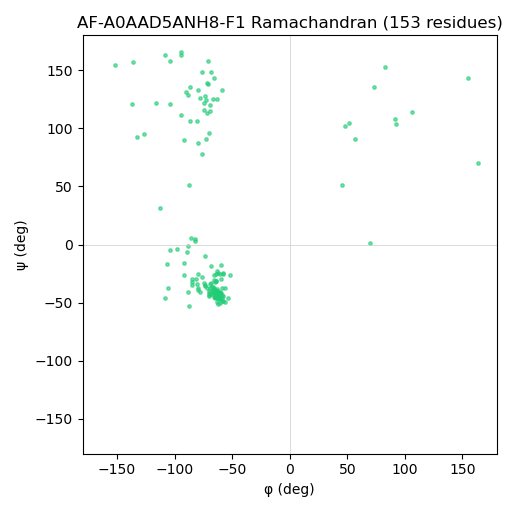 . ALA A 1 94 ? 15.599 0.194 -20.087 1.00 95.12 94 ALA A CA 1
ATOM 770 C C . ALA A 1 94 ? 15.869 1.710 -19.980 1.00 95.12 94 ALA A C 1
ATOM 772 O O . ALA A 1 94 ? 16.464 2.237 -20.922 1.00 95.12 94 ALA A O 1
ATOM 773 N N . PRO A 1 95 ? 15.52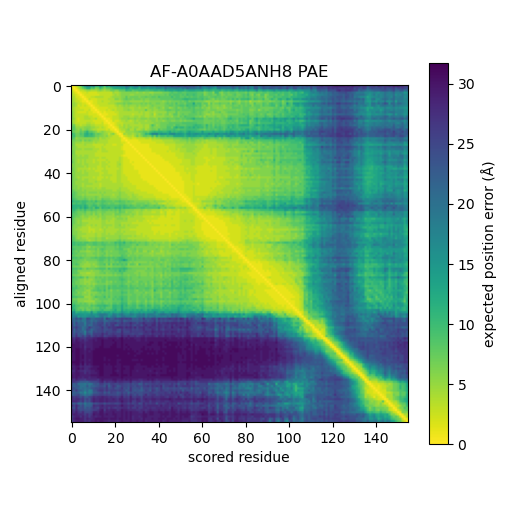9 2.436 -18.890 1.00 95.81 95 PRO A N 1
ATOM 774 C CA . PRO A 1 95 ? 15.837 3.865 -18.824 1.00 95.81 95 PRO A CA 1
ATOM 775 C C . PRO A 1 95 ? 17.342 4.141 -18.812 1.00 95.81 95 PRO A C 1
ATOM 777 O O . PRO A 1 95 ? 17.768 5.129 -19.402 1.00 95.81 95 PRO A O 1
ATOM 780 N N . LEU A 1 96 ? 18.163 3.264 -18.223 1.00 94.06 96 LEU A N 1
ATOM 781 C CA . LEU A 1 96 ? 19.622 3.403 -18.271 1.00 94.06 96 LEU A CA 1
ATOM 782 C C . LEU A 1 96 ? 20.141 3.270 -19.703 1.00 94.06 96 LEU A C 1
ATOM 784 O O . LEU A 1 96 ? 20.929 4.095 -20.155 1.00 94.06 96 LEU A O 1
ATOM 788 N N . VAL A 1 97 ? 19.653 2.270 -20.438 1.00 93.44 97 VAL A N 1
ATOM 789 C CA . VAL A 1 97 ? 20.023 2.055 -21.842 1.00 93.44 97 VAL A CA 1
ATOM 790 C C . VAL A 1 97 ? 19.582 3.241 -22.703 1.00 93.44 97 VAL A C 1
ATOM 792 O O . VAL A 1 97 ? 20.384 3.772 -23.470 1.00 93.44 97 VAL A O 1
ATOM 795 N N . ILE A 1 98 ? 18.341 3.710 -22.536 1.00 93.44 98 ILE A N 1
ATOM 796 C CA . ILE A 1 98 ? 17.809 4.876 -23.254 1.00 93.44 98 ILE A CA 1
ATOM 797 C C . ILE A 1 98 ? 18.656 6.118 -22.963 1.00 93.44 98 ILE A C 1
ATOM 799 O O . ILE A 1 98 ? 19.084 6.789 -23.899 1.00 93.44 98 ILE A O 1
ATOM 803 N N . LEU A 1 99 ? 18.961 6.404 -21.694 1.00 91.06 99 LEU A N 1
ATOM 804 C CA . LEU A 1 99 ? 19.806 7.539 -21.318 1.00 91.06 99 LEU A CA 1
ATOM 805 C C . LEU A 1 99 ? 21.220 7.416 -21.894 1.00 91.06 99 LEU A C 1
ATOM 807 O O . LEU A 1 99 ? 21.757 8.403 -22.392 1.00 91.06 99 LEU A O 1
ATOM 811 N N . CYS A 1 100 ? 21.812 6.219 -21.907 1.00 89.94 100 CYS A N 1
ATOM 812 C CA . CYS A 1 100 ? 23.099 5.988 -22.559 1.00 89.94 100 CYS A CA 1
ATOM 813 C C . CYS A 1 100 ? 23.052 6.327 -24.054 1.00 89.94 100 CYS A C 1
ATOM 815 O O . CYS A 1 100 ? 23.974 6.972 -24.557 1.00 89.94 100 CYS A O 1
ATOM 817 N N . TYR A 1 101 ? 21.993 5.931 -24.764 1.00 88.62 101 TYR A N 1
ATOM 818 C CA . TYR A 1 101 ? 21.839 6.246 -26.183 1.00 88.62 101 TYR A CA 1
ATOM 819 C C . TYR A 1 101 ? 21.570 7.732 -26.431 1.00 88.62 101 TYR A C 1
ATOM 821 O O . TYR A 1 101 ? 22.215 8.299 -27.308 1.00 88.62 101 TYR A O 1
ATOM 829 N N . VAL A 1 102 ? 20.697 8.380 -25.653 1.00 87.88 102 VAL A N 1
ATOM 830 C CA . VAL A 1 102 ? 20.397 9.819 -25.785 1.00 87.88 102 VAL A CA 1
ATOM 831 C C . VAL A 1 102 ? 21.640 10.663 -25.503 1.00 87.88 102 VAL A C 1
ATOM 833 O O . VAL A 1 102 ? 22.035 11.459 -26.346 1.00 87.88 102 VAL A O 1
ATOM 836 N N . LEU A 1 103 ? 22.350 10.423 -24.397 1.00 84.38 103 LEU A N 1
ATOM 837 C CA . LEU A 1 103 ? 23.577 11.162 -24.069 1.00 84.38 103 LEU A CA 1
ATOM 838 C C . LEU A 1 103 ? 24.698 10.922 -25.092 1.00 84.38 103 LEU A C 1
ATOM 840 O O . LEU A 1 103 ? 25.517 11.806 -25.364 1.00 84.38 103 LEU A O 1
ATOM 844 N N . LYS A 1 104 ? 24.747 9.727 -25.691 1.00 75.50 104 LYS A N 1
ATOM 845 C CA . LYS A 1 104 ? 25.679 9.428 -26.783 1.00 75.50 104 LYS A CA 1
ATOM 846 C C . LYS A 1 104 ? 25.253 10.089 -28.099 1.00 75.50 104 LYS A C 1
ATOM 848 O O . LYS A 1 104 ? 26.126 10.521 -28.853 1.00 75.50 104 LYS A O 1
ATOM 853 N N . ALA A 1 105 ? 23.951 10.221 -28.347 1.00 69.81 105 ALA A N 1
ATOM 854 C CA . ALA A 1 105 ? 23.383 10.919 -29.493 1.00 69.81 105 ALA A CA 1
ATOM 855 C C . ALA A 1 105 ? 23.509 12.447 -29.378 1.00 69.81 105 ALA A C 1
ATOM 857 O O . ALA A 1 105 ? 23.818 13.081 -30.376 1.00 69.81 105 ALA A O 1
ATOM 858 N N . ASP A 1 106 ? 23.402 13.057 -28.197 1.00 59.38 106 ASP A N 1
ATOM 859 C CA . ASP A 1 106 ? 23.609 14.504 -28.007 1.00 59.38 106 ASP A CA 1
ATOM 860 C C . ASP A 1 106 ? 25.066 14.915 -28.255 1.00 59.38 106 ASP A C 1
ATOM 862 O O . ASP A 1 106 ? 25.348 15.932 -28.896 1.00 59.38 106 ASP A O 1
ATOM 866 N N . ARG A 1 107 ? 26.018 14.053 -27.868 1.00 58.31 107 ARG A N 1
ATOM 867 C CA . ARG A 1 107 ? 27.428 14.163 -28.289 1.00 58.31 107 ARG A CA 1
ATOM 868 C C . ARG A 1 107 ? 27.597 14.081 -29.821 1.00 58.31 107 ARG A C 1
ATOM 870 O O . ARG A 1 107 ? 28.645 14.475 -30.332 1.00 58.31 107 ARG A O 1
ATOM 877 N N . TRP A 1 108 ? 26.597 13.584 -30.555 1.00 42.75 108 TRP A N 1
ATOM 878 C CA . TRP A 1 108 ? 26.596 13.369 -32.007 1.00 42.75 108 TRP A CA 1
ATOM 879 C C . TRP A 1 108 ? 25.752 14.410 -32.793 1.00 42.75 108 TRP A C 1
ATOM 881 O O . TRP A 1 108 ? 26.219 14.864 -33.838 1.00 42.75 108 TRP A O 1
ATOM 891 N N . PHE A 1 109 ? 24.594 14.867 -32.284 1.00 41.06 109 PHE A N 1
ATOM 892 C CA . PHE A 1 109 ? 23.611 15.746 -32.952 1.00 41.06 109 PHE A CA 1
ATOM 893 C C . PHE A 1 109 ? 23.996 17.234 -32.935 1.00 41.06 109 PHE A C 1
ATOM 895 O O . PHE A 1 109 ? 23.915 17.899 -33.969 1.00 41.06 109 PHE A O 1
ATOM 902 N N . LEU A 1 110 ? 24.564 17.747 -31.831 1.00 49.38 110 LEU A N 1
ATOM 903 C CA . LEU A 1 110 ? 25.229 19.064 -31.849 1.00 49.38 110 LEU A CA 1
ATOM 904 C C . LEU A 1 110 ? 26.410 19.091 -32.837 1.00 49.38 110 LEU A C 1
ATOM 906 O O . LEU A 1 110 ? 26.785 20.142 -33.352 1.00 49.38 110 LEU A O 1
ATOM 910 N N . GLY A 1 111 ? 26.995 17.924 -33.120 1.00 43.09 111 GLY A N 1
ATOM 911 C CA . GLY A 1 111 ? 28.012 17.761 -34.150 1.00 43.09 111 GLY A CA 1
ATOM 912 C C . GLY A 1 111 ? 27.464 17.927 -35.566 1.00 43.09 111 GLY A C 1
ATOM 913 O O . GLY A 1 111 ? 28.177 18.464 -36.403 1.00 43.09 111 GLY A O 1
ATOM 914 N N . TRP A 1 112 ? 26.223 17.513 -35.831 1.00 38.28 112 TRP A N 1
ATOM 915 C CA . TRP A 1 112 ? 25.610 17.594 -37.158 1.00 38.28 112 TRP A CA 1
ATOM 916 C C . TRP A 1 112 ? 24.975 18.964 -37.430 1.00 38.28 112 TRP A C 1
ATOM 918 O O . TRP A 1 112 ? 25.132 19.485 -38.525 1.00 38.28 112 TRP A O 1
ATOM 928 N N . MET A 1 113 ? 24.396 19.621 -36.418 1.00 35.91 113 MET A N 1
ATOM 929 C CA . MET A 1 113 ? 23.905 21.009 -36.529 1.00 35.91 113 MET A CA 1
ATOM 930 C C . MET A 1 113 ? 25.032 22.022 -36.788 1.00 35.91 113 MET A C 1
ATOM 932 O O . MET A 1 113 ? 24.828 23.004 -37.494 1.00 35.91 113 MET A O 1
ATOM 936 N N . ALA A 1 114 ? 26.240 21.762 -36.279 1.00 43.94 114 ALA A N 1
ATOM 937 C CA . ALA A 1 114 ? 27.426 22.552 -36.612 1.00 43.94 114 ALA A CA 1
ATOM 938 C C . ALA A 1 114 ? 27.994 22.232 -38.013 1.00 43.94 114 ALA A C 1
ATOM 940 O O . ALA A 1 114 ? 28.604 23.098 -38.628 1.00 43.94 114 ALA A O 1
ATOM 941 N N . VAL A 1 115 ? 27.798 21.005 -38.517 1.00 42.62 115 VAL A N 1
ATOM 942 C CA . VAL A 1 115 ? 28.237 20.564 -39.860 1.00 42.62 115 VAL A CA 1
ATOM 943 C C . VAL A 1 115 ? 27.258 20.994 -40.958 1.00 42.62 115 VAL A C 1
ATOM 945 O O . VAL A 1 115 ? 27.678 21.268 -42.073 1.00 42.62 115 VAL A O 1
ATOM 948 N N . MET A 1 116 ? 25.966 21.114 -40.648 1.00 36.03 116 MET A N 1
ATOM 949 C CA . MET A 1 116 ? 24.918 21.513 -41.596 1.00 36.03 116 MET A CA 1
ATOM 950 C C . MET A 1 116 ? 24.811 23.030 -41.802 1.00 36.03 116 MET A C 1
ATOM 952 O O . MET A 1 116 ? 23.922 23.469 -42.523 1.00 36.03 116 MET A O 1
ATOM 956 N N . GLY A 1 117 ? 25.705 23.830 -41.203 1.00 43.03 117 GLY A N 1
ATOM 957 C CA . GLY A 1 117 ? 25.959 25.211 -41.622 1.00 43.03 117 GLY A CA 1
ATOM 958 C C . GLY A 1 117 ? 24.711 26.054 -41.904 1.00 43.03 117 GLY A C 1
ATOM 959 O O . GLY A 1 117 ? 24.632 26.686 -42.956 1.00 43.03 117 GLY A O 1
ATOM 960 N N . VAL A 1 118 ? 23.734 26.109 -40.989 1.00 42.78 118 VAL A N 1
ATOM 961 C CA . VAL A 1 118 ? 22.702 27.161 -41.043 1.00 42.78 118 VAL A CA 1
ATOM 962 C C . VAL A 1 118 ? 23.352 28.450 -40.537 1.00 42.78 118 VAL A C 1
ATOM 964 O O . VAL A 1 118 ? 23.245 28.817 -39.371 1.00 42.78 118 VAL A O 1
ATOM 967 N N . GLY A 1 119 ? 24.134 29.073 -41.418 1.00 34.75 119 GLY A N 1
ATOM 968 C CA . GLY A 1 119 ? 24.964 30.233 -41.112 1.00 34.75 119 GLY A CA 1
ATOM 969 C C . GLY A 1 119 ? 26.040 30.491 -42.166 1.00 34.75 119 GLY A C 1
ATOM 970 O O . GLY A 1 119 ? 27.214 30.295 -41.900 1.00 34.75 119 GLY A O 1
ATOM 971 N N . ALA A 1 120 ? 25.597 30.930 -43.347 1.00 37.03 120 ALA A N 1
ATOM 972 C CA . ALA A 1 120 ? 26.300 31.786 -44.310 1.00 37.03 120 ALA A CA 1
ATOM 973 C C . ALA A 1 120 ? 27.763 31.465 -44.728 1.00 37.03 120 ALA A C 1
ATOM 975 O O . ALA A 1 120 ? 28.716 31.934 -44.125 1.00 37.03 120 ALA A O 1
ATOM 976 N N . ARG A 1 121 ? 27.854 30.881 -45.935 1.00 33.84 121 ARG A N 1
ATOM 977 C CA . ARG A 1 121 ? 28.629 31.345 -47.113 1.00 33.84 121 ARG A CA 1
ATOM 978 C C . ARG A 1 121 ? 30.177 31.229 -47.135 1.00 33.84 121 ARG A C 1
ATOM 980 O O . ARG A 1 121 ? 30.878 31.717 -46.262 1.00 33.84 121 ARG A O 1
ATOM 987 N N . CYS A 1 122 ? 30.627 30.754 -48.309 1.00 29.41 122 CYS A N 1
ATOM 988 C CA . CYS A 1 122 ? 31.930 30.892 -48.992 1.00 29.41 122 CYS A CA 1
ATOM 989 C C . CYS A 1 122 ? 33.027 29.822 -48.770 1.00 29.41 122 CYS A C 1
ATOM 991 O O . CYS A 1 122 ? 33.795 29.910 -47.824 1.00 29.41 122 CYS A O 1
ATOM 993 N N . GLY A 1 123 ? 33.187 28.946 -49.782 1.00 32.16 123 GLY A N 1
ATOM 994 C CA . GLY A 1 123 ? 34.470 28.735 -50.485 1.00 32.16 123 GLY A CA 1
ATOM 995 C C . GLY A 1 123 ? 35.293 27.456 -50.219 1.00 32.16 123 GLY A C 1
ATOM 996 O O . GLY A 1 123 ? 35.881 27.339 -49.157 1.00 32.16 123 GLY A O 1
ATOM 997 N N . GLY A 1 124 ? 35.426 26.600 -51.251 1.00 35.53 124 GLY A N 1
ATOM 998 C CA . GLY A 1 124 ? 36.728 26.126 -51.782 1.00 35.53 124 GLY A CA 1
ATOM 999 C C . GLY A 1 124 ? 37.417 24.836 -51.275 1.00 35.53 124 GLY A C 1
ATOM 1000 O O . GLY A 1 124 ? 38.075 24.872 -50.246 1.00 35.53 124 GLY A O 1
ATOM 1001 N N . GLU A 1 125 ? 37.397 23.806 -52.143 1.00 36.41 125 GLU A N 1
ATOM 1002 C CA . GLU A 1 125 ? 38.484 22.856 -52.531 1.00 36.41 125 GLU A CA 1
ATOM 1003 C C . GLU A 1 125 ? 38.861 21.584 -51.711 1.00 36.41 125 GLU A C 1
ATOM 1005 O O . GLU A 1 125 ? 38.588 21.446 -50.525 1.00 36.41 125 GLU A O 1
ATOM 1010 N N . GLU A 1 126 ? 39.411 20.602 -52.453 1.00 43.84 126 GLU A N 1
ATOM 1011 C CA . GLU A 1 126 ? 39.341 19.122 -52.358 1.00 43.84 126 GLU A CA 1
ATOM 1012 C C . GLU A 1 126 ? 40.482 18.401 -51.576 1.00 43.84 126 GLU A C 1
ATOM 1014 O O . GLU A 1 126 ? 41.578 18.936 -51.437 1.00 43.84 126 GLU A O 1
ATOM 1019 N N . GLY A 1 127 ? 40.283 17.123 -51.175 1.00 37.31 127 GLY A N 1
ATOM 1020 C CA . GLY A 1 127 ? 41.376 16.150 -50.893 1.00 37.31 127 GLY A CA 1
ATOM 1021 C C . GLY A 1 127 ? 41.056 14.985 -49.914 1.00 37.31 127 GLY A C 1
ATOM 1022 O O . GLY A 1 127 ? 40.317 15.217 -48.965 1.00 37.31 127 GLY A O 1
ATOM 1023 N N . PRO A 1 128 ? 41.564 13.735 -50.100 1.00 42.56 128 PRO A N 1
ATOM 1024 C CA . PRO A 1 128 ? 40.825 12.495 -49.798 1.00 42.56 128 PRO A CA 1
ATOM 1025 C C . PRO A 1 128 ? 41.034 11.833 -48.417 1.00 42.56 128 PRO A C 1
ATOM 1027 O O . PRO A 1 128 ? 41.959 12.099 -47.656 1.00 42.56 128 PRO A O 1
ATOM 1030 N N . GLU A 1 129 ? 40.103 10.919 -48.146 1.00 46.31 129 GLU A N 1
ATOM 1031 C CA . GLU A 1 129 ? 39.637 10.368 -46.875 1.00 46.31 129 GLU A CA 1
ATOM 1032 C C . GLU A 1 129 ? 40.420 9.140 -46.366 1.00 46.31 129 GLU A C 1
ATOM 1034 O O . GLU A 1 129 ? 40.507 8.120 -47.045 1.00 46.31 129 GLU A O 1
ATOM 1039 N N . VAL A 1 130 ? 40.875 9.187 -45.104 1.00 40.84 130 VAL A N 1
ATOM 1040 C CA . VAL A 1 130 ? 41.239 7.997 -44.309 1.00 40.84 130 VAL A CA 1
ATOM 1041 C C . VAL A 1 130 ? 40.467 8.046 -42.987 1.00 40.84 130 VAL A C 1
ATOM 1043 O O . VAL A 1 130 ? 40.878 8.708 -42.034 1.00 40.84 130 VAL A O 1
ATOM 1046 N N . LYS A 1 131 ? 39.311 7.373 -42.907 1.00 34.56 131 LYS A N 1
ATOM 1047 C CA . LYS A 1 131 ? 38.506 7.316 -41.673 1.00 34.56 131 LYS A CA 1
ATOM 1048 C C . LYS A 1 131 ? 38.870 6.101 -40.824 1.00 34.56 131 LYS A C 1
ATOM 1050 O O . LYS A 1 131 ? 38.244 5.049 -40.905 1.00 34.56 131 LYS A O 1
ATOM 1055 N N . HIS A 1 132 ? 39.840 6.288 -39.933 1.00 36.41 132 HIS A N 1
ATOM 1056 C CA . HIS A 1 132 ? 39.936 5.479 -38.720 1.00 36.41 132 HIS A CA 1
ATOM 1057 C C . HIS A 1 132 ? 38.809 5.887 -37.759 1.00 36.41 132 HIS A C 1
ATOM 1059 O O . HIS A 1 132 ? 38.788 7.002 -37.238 1.00 36.41 132 HIS A O 1
ATOM 1065 N N . TYR A 1 133 ? 37.854 4.988 -37.515 1.00 47.72 133 TYR A N 1
ATOM 1066 C CA . TYR A 1 133 ? 36.799 5.194 -36.520 1.00 47.72 133 TYR A CA 1
ATOM 1067 C C . TYR A 1 133 ? 37.386 5.059 -35.110 1.00 47.72 133 TYR A C 1
ATOM 1069 O O . TYR A 1 133 ? 37.444 3.965 -34.557 1.00 47.72 133 TYR A O 1
ATOM 1077 N N . ASN A 1 134 ? 37.845 6.169 -34.529 1.00 40.19 134 ASN A N 1
ATOM 1078 C CA . ASN A 1 134 ? 38.428 6.186 -33.189 1.00 40.19 134 ASN A CA 1
ATOM 1079 C C . ASN A 1 134 ? 37.926 7.390 -32.376 1.00 40.19 134 ASN A C 1
ATOM 1081 O O . ASN A 1 134 ? 38.119 8.516 -32.802 1.00 40.19 134 ASN A O 1
ATOM 1085 N N . GLY A 1 135 ? 37.288 7.138 -31.227 1.00 47.84 135 GLY A N 1
ATOM 1086 C CA . GLY A 1 135 ? 37.199 8.037 -30.064 1.00 47.84 135 GLY A CA 1
ATOM 1087 C C . GLY A 1 135 ? 36.734 9.491 -30.259 1.00 47.84 135 GLY A C 1
ATOM 1088 O O . GLY A 1 135 ? 37.512 10.363 -30.621 1.00 47.84 135 GLY A O 1
ATOM 1089 N N . ASP A 1 136 ? 35.487 9.764 -29.862 1.00 58.03 136 ASP A N 1
ATOM 1090 C CA . ASP A 1 136 ? 35.042 11.021 -29.240 1.00 58.03 136 ASP A CA 1
ATOM 1091 C C . ASP A 1 136 ? 35.261 12.354 -29.976 1.00 58.03 136 ASP A C 1
ATOM 1093 O O . ASP A 1 136 ? 36.187 13.117 -29.721 1.00 58.03 136 ASP A O 1
ATOM 1097 N N . LYS A 1 137 ? 34.253 12.746 -30.765 1.00 52.44 137 LYS A N 1
ATOM 1098 C CA . LYS A 1 137 ? 34.186 14.015 -31.517 1.00 52.44 137 LYS A CA 1
ATOM 1099 C C . LYS A 1 137 ? 34.433 15.290 -30.687 1.00 52.44 137 LYS A C 1
ATOM 1101 O O . LYS A 1 137 ? 34.833 16.302 -31.250 1.00 52.44 137 LYS A O 1
ATOM 1106 N N . ARG A 1 138 ? 34.177 15.291 -29.369 1.00 49.59 138 ARG A N 1
ATOM 1107 C CA . ARG A 1 138 ? 34.492 16.432 -28.477 1.00 49.59 138 ARG A CA 1
ATOM 1108 C C . ARG A 1 138 ? 35.970 16.450 -28.086 1.00 49.59 138 ARG A C 1
ATOM 1110 O O . ARG A 1 138 ? 36.553 17.522 -28.019 1.00 49.59 138 ARG A O 1
ATOM 1117 N N . GLU A 1 139 ? 36.567 15.284 -27.862 1.00 52.91 139 GLU A N 1
ATOM 1118 C CA . GLU A 1 139 ? 37.999 15.151 -27.583 1.00 52.91 139 GLU A CA 1
ATOM 1119 C C . GLU A 1 139 ? 38.831 15.410 -28.834 1.00 52.91 139 GLU A C 1
ATOM 1121 O O . GLU A 1 139 ? 39.849 16.083 -28.744 1.00 52.91 139 GLU A O 1
ATOM 1126 N N . GLN A 1 140 ? 38.355 14.975 -30.001 1.00 55.53 140 GLN A N 1
ATOM 1127 C CA . GLN A 1 140 ? 38.940 15.329 -31.294 1.00 55.53 140 GLN A CA 1
ATOM 1128 C C . GLN A 1 140 ? 38.906 16.844 -31.510 1.00 55.53 140 GLN A C 1
ATOM 1130 O O . GLN A 1 140 ? 39.951 17.449 -31.657 1.00 55.53 140 GLN A O 1
ATOM 1135 N N . LYS A 1 141 ? 37.759 17.516 -31.325 1.00 56.66 141 LYS A N 1
ATOM 1136 C CA . LYS A 1 141 ? 37.683 18.990 -31.431 1.00 56.66 141 LYS A CA 1
ATOM 1137 C C . LYS A 1 141 ? 38.543 19.753 -30.407 1.00 56.66 141 LYS A C 1
ATOM 1139 O O . LYS A 1 141 ? 38.885 20.909 -30.650 1.00 56.66 141 LYS A O 1
ATOM 1144 N N . ILE A 1 142 ? 38.863 19.154 -29.256 1.00 58.97 142 ILE A N 1
ATOM 1145 C CA . ILE A 1 142 ? 39.812 19.719 -28.280 1.00 58.97 142 ILE A CA 1
ATOM 1146 C C . ILE A 1 142 ? 41.259 19.502 -28.747 1.00 58.97 142 ILE A C 1
ATOM 1148 O O . ILE A 1 142 ? 42.065 20.420 -28.620 1.00 58.97 142 ILE A O 1
ATOM 1152 N N . LYS A 1 143 ? 41.577 18.323 -29.296 1.00 58.38 143 LYS A N 1
ATOM 1153 C CA . LYS A 1 143 ? 42.895 17.982 -29.859 1.00 58.38 143 LYS A CA 1
ATOM 1154 C C . LYS A 1 143 ? 43.205 18.787 -31.129 1.00 58.38 143 LYS A C 1
ATOM 1156 O O . LYS A 1 143 ? 44.325 19.254 -31.281 1.00 58.38 143 LYS A O 1
ATOM 1161 N N . ASP A 1 144 ? 42.193 19.047 -31.950 1.00 61.38 144 ASP A N 1
ATOM 1162 C CA . ASP A 1 144 ? 42.278 19.778 -33.221 1.00 61.38 144 ASP A CA 1
ATOM 1163 C C . ASP A 1 144 ? 42.171 21.310 -33.031 1.00 61.38 144 ASP A C 1
ATOM 1165 O O . ASP A 1 144 ? 42.071 22.072 -33.992 1.00 61.38 144 ASP A O 1
ATOM 1169 N N . GLY A 1 145 ? 42.137 21.789 -31.777 1.00 58.19 145 GLY A N 1
ATOM 1170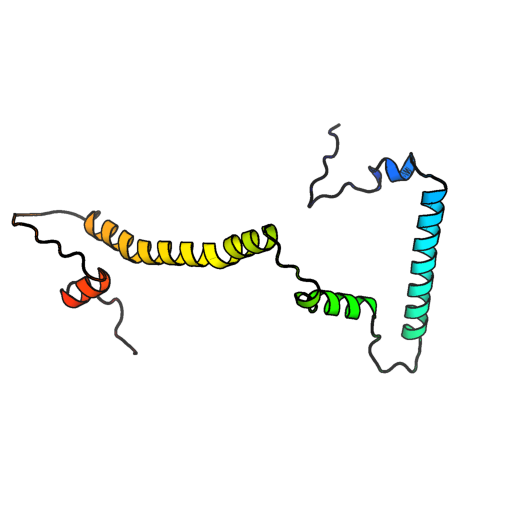 C CA . GLY A 1 145 ? 42.153 23.216 -31.420 1.00 58.19 145 GLY A CA 1
ATOM 1171 C C . GLY A 1 145 ? 40.885 24.010 -31.766 1.00 58.19 145 GLY A C 1
ATOM 1172 O O . GLY A 1 145 ? 40.811 25.208 -31.499 1.00 58.19 145 GLY A O 1
ATOM 1173 N N . THR A 1 146 ? 39.862 23.367 -32.329 1.00 63.56 146 THR A N 1
ATOM 1174 C CA . THR A 1 146 ? 38.659 24.022 -32.874 1.00 63.56 146 THR A CA 1
ATOM 1175 C C . THR A 1 146 ? 37.534 24.201 -31.843 1.00 63.56 146 THR A C 1
ATOM 1177 O O . THR A 1 146 ? 36.507 24.821 -32.126 1.00 63.56 146 THR A O 1
ATOM 1180 N N . TYR A 1 147 ? 37.684 23.657 -30.632 1.00 58.44 147 TYR A N 1
ATOM 1181 C CA . TYR A 1 147 ? 36.688 23.754 -29.563 1.00 58.44 147 TYR A CA 1
ATOM 1182 C C . TYR A 1 147 ? 36.858 25.028 -28.719 1.00 58.44 147 TYR A C 1
ATOM 1184 O O . TYR A 1 147 ? 37.736 25.118 -27.859 1.00 58.44 147 TYR A O 1
ATOM 1192 N N . LYS A 1 148 ? 35.961 26.006 -28.899 1.00 60.69 148 LYS A N 1
ATOM 1193 C CA . LYS A 1 148 ? 35.928 27.232 -28.086 1.00 60.69 148 LYS A CA 1
ATOM 1194 C C . LYS A 1 148 ? 35.226 26.955 -26.747 1.00 60.69 148 LYS A C 1
ATOM 1196 O O . LYS A 1 148 ? 34.010 26.780 -26.701 1.00 60.69 148 LYS A O 1
ATOM 1201 N N . ARG A 1 149 ? 35.994 26.871 -25.650 1.00 58.41 149 ARG A N 1
ATOM 1202 C CA . ARG A 1 149 ? 35.452 26.679 -24.289 1.00 58.41 149 ARG A CA 1
ATOM 1203 C C . ARG A 1 149 ? 34.646 27.922 -23.874 1.00 58.41 149 ARG A C 1
ATOM 1205 O O . ARG A 1 149 ? 35.211 29.011 -23.899 1.00 58.41 149 ARG A O 1
ATOM 1212 N N . PRO A 1 150 ? 33.372 27.788 -23.467 1.00 59.47 150 PRO A N 1
ATOM 1213 C CA . PRO A 1 150 ? 32.541 28.945 -23.126 1.00 59.47 150 PRO A CA 1
ATOM 1214 C C . PRO A 1 150 ? 32.899 29.611 -21.781 1.00 59.47 150 PRO A C 1
ATOM 1216 O O . PRO A 1 150 ? 32.413 30.701 -21.509 1.00 59.47 150 PRO A O 1
ATOM 1219 N N . TYR A 1 151 ? 33.754 29.003 -20.948 1.00 60.03 151 TYR A N 1
ATOM 1220 C CA . TYR A 1 151 ? 34.201 29.563 -19.664 1.00 60.03 151 TYR A CA 1
ATOM 1221 C C . TYR A 1 151 ? 35.605 29.061 -19.267 1.00 60.03 151 TYR A C 1
ATOM 1223 O O . TYR A 1 151 ? 36.048 27.994 -19.705 1.00 60.03 151 TYR A O 1
ATOM 1231 N N . ARG A 1 152 ? 36.316 29.855 -18.450 1.00 51.88 152 ARG A N 1
ATOM 1232 C CA . ARG A 1 152 ? 37.666 29.576 -17.913 1.00 51.88 152 ARG A CA 1
ATOM 1233 C C . ARG A 1 152 ? 37.552 28.614 -16.718 1.00 51.88 152 ARG A C 1
ATOM 1235 O O . ARG A 1 152 ? 36.692 28.823 -15.871 1.00 51.88 152 ARG A O 1
ATOM 1242 N N . LEU A 1 153 ? 38.377 27.560 -16.672 1.00 57.28 153 LEU A N 1
ATOM 1243 C CA . LEU A 1 153 ? 38.291 26.498 -15.657 1.00 57.28 153 LEU A CA 1
ATOM 1244 C C . LEU A 1 153 ? 38.550 27.028 -14.235 1.00 57.28 153 LEU A C 1
ATOM 1246 O O . LEU A 1 153 ? 39.634 27.541 -13.967 1.00 57.28 153 LEU A O 1
ATOM 1250 N N . SER A 1 154 ? 37.617 26.780 -13.317 1.00 57.84 154 SER A N 1
ATOM 1251 C CA . SER A 1 154 ? 37.966 26.188 -12.021 1.00 57.84 154 SER A CA 1
ATOM 1252 C C . SER A 1 154 ? 37.875 24.668 -12.191 1.00 57.84 154 SER A C 1
ATOM 1254 O O . SER A 1 154 ? 36.913 24.199 -12.805 1.00 57.84 154 SER A O 1
ATOM 1256 N N . TYR A 1 155 ? 38.913 23.950 -11.755 1.00 56.72 155 TYR A N 1
ATOM 1257 C CA . TYR A 1 155 ? 39.042 22.493 -11.887 1.00 56.72 155 TYR A CA 1
ATOM 1258 C C . TYR A 1 155 ? 37.880 21.729 -11.252 1.00 56.72 155 TYR A C 1
ATOM 1260 O O . TYR A 1 155 ? 37.394 22.185 -10.193 1.00 56.72 155 TYR A O 1
#

Sequence (155 aa):
MADYKEAPLATRPKTLDPAEYFNVSPEYRRSEQGRASLRSQLKRQYQIQLNNPLRKELIEDPALTRWTYARTEMYNHFRPTPKSSLITGLIGVAPLVILCYVLKADRWFLGWMAVMGVGARCGGEEGPEVKHYNGDKREQKIKDGTYKRPYRLSY

Radius of gyration: 33.98 Å; Cα contacts (8 Å, |Δi|>4): 29; chains: 1; bounding box: 75×46×86 Å

Organism: Silurus asotus (NCBI:txid30991)

pLDDT: mean 77.85, std 22.24, range [29.41, 98.44]

Nearest PDB structures (foldseek):
  8ugn-assembly1_5m  TM=8.680E-01  e=4.135E-11  Sus scrofa
  8rgr-assembly1_m  TM=8.655E-01  e=1.242E-10  Mus musculus
  8q0a-assembly1_m  TM=8.606E-01  e=1.810E-09  Bos taurus
  5gup-assembly1_o  TM=8.473E-01  e=3.137E-09  Sus scrofa
  6zkh-assembly1_p  TM=8.599E-01  e=6.236E-09  Ovis aries

Mean predicted aligned error: 13.91 Å

Foldseek 3Di:
DDDDDDDPVRHDDPVPDCCNPPVCDPVNVVVVVVVVVVVVVVVVVVCVQVPDPPDPDDDDDPVVVVVVVVVVPPVVPDDDDPVVVVVCCCVPVVVVVVVVVVVVVVLVVVVVVVVVCPDDDDYDDDDDDDDDPDDGPVVVCVVVVNDDDPDDDPD

Secondary structure (DSSP, 8-state):
-PPPPPBTTBPPPGGG-HHHHT---HHHHHHHHHHHHHHHHHHHHHHHHHT-TT--SPPP-HHHHHHHHHHH-TTTT----HHHHHHHIIIIIHHHHHHHHHHHHHHHHHHHHHHTT-S---------------S-HHHHHHHTT----SSPPP-

InterPro domains:
  IPR009866 NADH:ubiquinone oxidoreductase, subunit NDUFB4 [PF07225] (3-107)
  IPR009866 NADH:ubiquinone oxidoreductase, subunit NDUFB4 [PTHR15469] (1-107)